Protein AF-A0A6I1GWI4-F1 (afdb_monomer)

Solvent-accessible surface area (backbone atoms only — not comparable to full-atom values): 5237 Å² total; per-residue (Å²): 133,84,90,84,83,87,75,5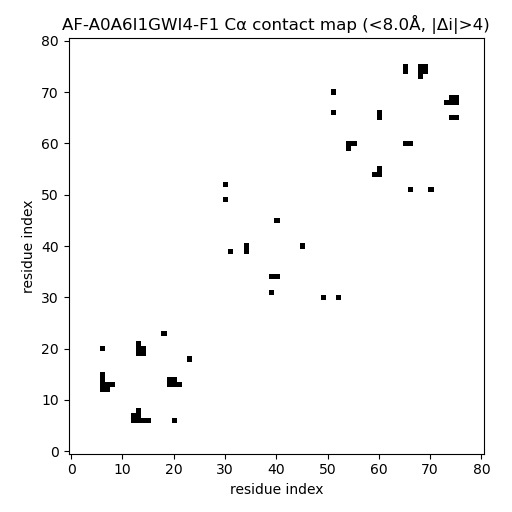5,58,90,81,68,44,52,65,57,88,94,47,40,53,65,59,53,51,51,51,51,50,55,50,52,60,70,35,50,90,62,79,54,75,64,74,92,50,45,69,58,54,52,52,53,49,52,43,50,74,67,60,76,51,93,45,72,68,54,46,52,34,41,76,74,71,46,63,84,76,80,82,69,137

Mean predicted aligned error: 6.74 Å

pLDDT: mean 85.57, std 11.81, range [36.59, 95.44]

Sequence (81 aa):
GLSHQAVNLRAGIRVQGAAHVQNVNAYHSRLREWLRPFHGVATRYLPNYLAWRWILDARRIRSPETLLKATLGAFPHLTVT

Secondary structure (DSSP, 8-state):
-PPP----TTTT--EETTEEHHHHHHHHHHHHHHHGGGT---GGGHHHHHHHHHHHHTT---SHHHHHHHHTT--SS----

Structure (mmCIF, N/CA/C/O backbone):
data_AF-A0A6I1GWI4-F1
#
_entry.id   AF-A0A6I1GWI4-F1
#
loop_
_atom_site.group_PDB
_atom_site.id
_atom_site.type_symbol
_atom_site.label_atom_id
_atom_site.label_alt_id
_atom_site.label_comp_id
_atom_site.label_asym_id
_atom_site.label_entity_id
_atom_site.label_seq_id
_atom_site.pdbx_PDB_ins_code
_atom_site.Cartn_x
_atom_site.Cartn_y
_atom_site.Cartn_z
_atom_site.occupancy
_atom_site.B_iso_or_equiv
_atom_site.auth_seq_id
_atom_site.auth_comp_id
_atom_site.auth_asym_id
_atom_site.auth_atom_id
_atom_site.pdbx_PDB_model_num
ATOM 1 N N . GLY A 1 1 ? 1.124 -18.631 9.924 1.00 71.38 1 GLY A N 1
ATOM 2 C CA . GLY A 1 1 ? -0.002 -17.896 9.309 1.00 71.38 1 GLY A CA 1
ATOM 3 C C . GLY A 1 1 ? 0.110 -16.424 9.653 1.00 71.38 1 GLY A C 1
ATOM 4 O O . GLY A 1 1 ? 0.780 -16.108 10.628 1.00 71.38 1 GLY A O 1
ATOM 5 N N . LEU A 1 2 ? -0.494 -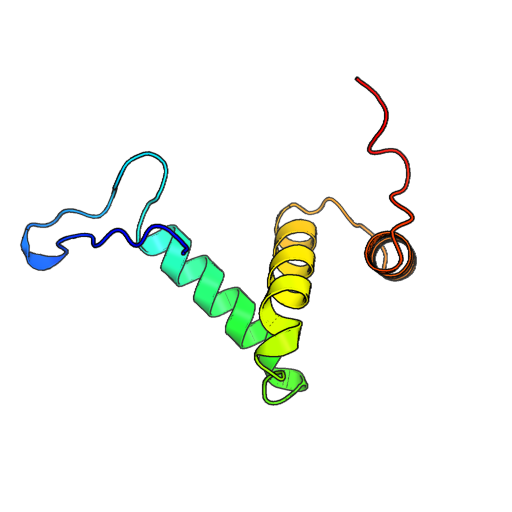15.535 8.861 1.00 77.62 2 LEU A N 1
ATOM 6 C CA . LEU A 1 2 ? -0.547 -14.104 9.182 1.00 77.62 2 LEU A CA 1
ATOM 7 C C . LEU A 1 2 ? -1.528 -13.866 10.338 1.00 77.62 2 LEU A C 1
ATOM 9 O O . LEU A 1 2 ? -2.579 -14.500 10.394 1.00 77.62 2 LEU A O 1
ATOM 13 N N . SER A 1 3 ? -1.179 -12.966 11.259 1.00 85.75 3 SER A N 1
ATOM 14 C CA . SER A 1 3 ? -2.088 -12.554 12.331 1.00 85.75 3 SER A CA 1
ATOM 15 C C . SER A 1 3 ? -3.227 -11.726 11.739 1.00 85.75 3 SER A C 1
ATOM 17 O O . SER A 1 3 ? -2.981 -10.722 11.070 1.00 85.75 3 SER A O 1
ATOM 19 N N . HIS A 1 4 ? -4.466 -12.151 11.971 1.00 85.38 4 HIS A N 1
ATOM 20 C CA . HIS A 1 4 ? -5.656 -11.396 11.596 1.00 85.38 4 HIS A CA 1
ATOM 21 C C . HIS A 1 4 ? -6.204 -10.673 12.824 1.00 85.38 4 HIS A C 1
ATOM 23 O O . HIS A 1 4 ? -6.419 -11.283 13.869 1.00 85.38 4 HIS A O 1
ATOM 29 N N . GLN A 1 5 ? -6.457 -9.374 12.682 1.00 86.19 5 GLN A N 1
ATOM 30 C CA . GLN A 1 5 ? -7.104 -8.560 13.705 1.00 86.19 5 GLN A CA 1
ATOM 31 C C . GLN A 1 5 ? -8.372 -7.924 13.135 1.00 86.19 5 GLN A C 1
ATOM 33 O O . GLN A 1 5 ? -8.366 -7.406 12.018 1.00 86.19 5 GLN A O 1
ATOM 38 N N . ALA A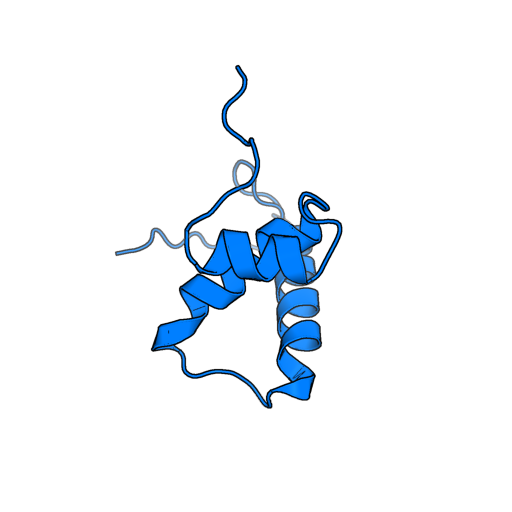 1 6 ? -9.463 -7.991 13.897 1.00 87.19 6 ALA A N 1
ATOM 39 C CA . ALA A 1 6 ? -10.748 -7.417 13.527 1.00 87.19 6 ALA A CA 1
ATOM 40 C C . ALA A 1 6 ? -11.047 -6.182 14.384 1.00 87.19 6 ALA A C 1
ATOM 42 O O . ALA A 1 6 ? -10.877 -6.204 15.601 1.00 87.19 6 ALA A O 1
ATOM 43 N N . VAL A 1 7 ? -11.559 -5.129 13.743 1.00 89.00 7 VAL A N 1
ATOM 44 C CA . VAL A 1 7 ? -11.967 -3.882 14.401 1.00 89.00 7 VAL A CA 1
ATOM 45 C C . VAL A 1 7 ? -13.496 -3.808 14.443 1.00 89.00 7 VAL A C 1
ATOM 47 O O . VAL A 1 7 ? -14.153 -3.900 13.405 1.00 89.00 7 VAL A O 1
ATOM 50 N N . ASN A 1 8 ? -14.083 -3.623 15.632 1.00 90.31 8 ASN A N 1
ATOM 51 C CA . ASN A 1 8 ? -15.536 -3.500 15.786 1.00 90.31 8 ASN A CA 1
ATOM 52 C C . ASN A 1 8 ? -16.021 -2.079 15.452 1.00 90.31 8 ASN A C 1
ATOM 54 O O . ASN A 1 8 ? -16.129 -1.211 16.320 1.00 90.31 8 ASN A O 1
ATOM 58 N N . LEU A 1 9 ? -16.380 -1.872 14.184 1.00 88.88 9 LEU A N 1
ATOM 59 C CA . LEU A 1 9 ? -16.902 -0.594 13.690 1.00 88.88 9 LEU A CA 1
ATOM 60 C C . LEU A 1 9 ? -18.251 -0.204 14.311 1.00 88.88 9 LEU A C 1
ATOM 62 O O . LEU A 1 9 ? -18.526 0.986 14.454 1.00 88.88 9 LEU A O 1
ATOM 66 N N . ARG A 1 10 ? -19.090 -1.182 14.687 1.00 91.50 10 ARG A N 1
ATOM 67 C CA . ARG A 1 10 ? -20.409 -0.925 15.300 1.00 91.50 10 ARG A CA 1
ATOM 68 C C . ARG A 1 10 ? -20.275 -0.336 16.699 1.00 91.50 10 ARG A C 1
ATOM 70 O O . ARG A 1 10 ? -21.069 0.512 17.077 1.00 91.50 10 ARG A O 1
ATOM 77 N N . ALA A 1 11 ? -19.235 -0.737 17.424 1.00 91.81 11 ALA A N 1
ATOM 78 C CA . ALA A 1 11 ? -18.855 -0.138 18.698 1.00 91.81 11 ALA A CA 1
ATOM 79 C C . ALA A 1 11 ? -18.120 1.211 18.536 1.00 91.81 11 ALA A C 1
ATOM 81 O O . ALA A 1 11 ? -17.600 1.747 19.507 1.00 91.81 11 ALA A O 1
ATOM 82 N N . GLY A 1 12 ? -18.016 1.752 17.315 1.00 91.00 12 GLY A N 1
ATOM 83 C CA . GLY A 1 12 ? -17.325 3.013 17.034 1.00 91.00 12 GLY A CA 1
ATOM 84 C C . GLY A 1 12 ? -15.795 2.919 17.015 1.00 91.00 12 GLY A C 1
ATOM 85 O O . GLY A 1 12 ? -15.134 3.925 16.745 1.00 91.00 12 GLY A O 1
ATOM 86 N N . ILE A 1 13 ? -15.223 1.731 17.237 1.00 91.69 13 ILE A N 1
ATOM 87 C CA . ILE A 1 13 ? -13.774 1.506 17.233 1.00 91.69 13 ILE A CA 1
ATOM 88 C C . ILE A 1 13 ? -13.273 1.602 15.790 1.00 91.69 13 ILE A C 1
ATOM 90 O O . ILE A 1 13 ? -13.793 0.940 14.896 1.00 91.69 13 ILE A O 1
ATOM 94 N N . ARG A 1 14 ? -12.261 2.442 15.550 1.00 91.75 14 ARG A N 1
ATOM 95 C CA . ARG A 1 14 ? -11.635 2.635 14.224 1.00 91.75 14 ARG A CA 1
ATOM 96 C C . ARG A 1 14 ? -10.125 2.407 14.220 1.00 91.75 14 ARG A C 1
ATOM 98 O O . ARG A 1 14 ? -9.529 2.379 13.145 1.00 91.75 14 ARG A O 1
ATOM 105 N N . VAL A 1 15 ? -9.528 2.237 15.398 1.00 90.94 15 VAL A N 1
ATOM 106 C CA . VAL A 1 15 ? -8.083 2.118 15.607 1.00 90.94 15 VAL A CA 1
ATOM 107 C C . VAL A 1 15 ? -7.781 0.861 16.408 1.00 90.94 15 VAL A C 1
ATOM 109 O O . VAL A 1 15 ? -8.466 0.576 17.388 1.00 90.94 15 VAL A O 1
ATOM 112 N N . GLN A 1 16 ? -6.745 0.134 16.000 1.00 89.12 16 GLN A N 1
ATOM 113 C CA . GLN A 1 16 ? -6.176 -0.984 16.741 1.00 89.12 16 GLN A CA 1
ATOM 114 C C . GLN A 1 16 ? -4.649 -0.930 16.625 1.00 89.12 16 GLN A C 1
ATOM 116 O O . GLN A 1 16 ? -4.091 -1.075 15.537 1.00 89.12 16 GLN A O 1
ATOM 121 N N . GLY A 1 17 ? -3.968 -0.667 17.744 1.00 87.38 17 GLY A N 1
ATOM 122 C CA . GLY A 1 17 ? -2.532 -0.380 17.736 1.00 87.38 17 GLY A CA 1
ATOM 123 C C . GLY A 1 17 ? -2.204 0.795 16.805 1.00 87.38 17 GLY A C 1
ATOM 124 O O . GLY A 1 17 ? -2.838 1.843 16.877 1.00 87.38 17 GLY A O 1
ATOM 125 N N . ALA A 1 18 ? -1.246 0.600 15.898 1.00 86.38 18 ALA A N 1
ATOM 126 C CA . ALA A 1 18 ? -0.865 1.599 14.894 1.00 86.38 18 ALA A CA 1
ATOM 127 C C . ALA A 1 18 ? -1.798 1.646 13.662 1.00 86.38 18 ALA A C 1
ATOM 129 O O . ALA A 1 18 ? -1.613 2.484 12.778 1.00 86.38 18 ALA A O 1
ATOM 130 N N . ALA A 1 19 ? -2.781 0.745 13.558 1.00 87.38 19 ALA A N 1
ATOM 131 C CA . ALA A 1 19 ? -3.638 0.633 12.383 1.00 87.38 19 ALA A CA 1
ATOM 132 C C . ALA A 1 19 ? -4.953 1.404 12.567 1.00 87.38 19 ALA A C 1
ATOM 134 O O . ALA A 1 19 ? -5.712 1.150 13.499 1.00 87.38 19 ALA A O 1
ATOM 135 N N . HIS A 1 20 ? -5.259 2.300 11.625 1.00 93.31 20 HIS A N 1
ATOM 136 C CA . HIS A 1 20 ? -6.565 2.949 11.502 1.00 93.31 20 HIS A CA 1
ATOM 137 C C . HIS A 1 20 ? -7.323 2.356 10.307 1.00 93.31 20 HIS A C 1
ATOM 139 O O . HIS A 1 20 ? -6.800 2.338 9.190 1.00 93.31 20 HIS A O 1
ATOM 145 N N . VAL A 1 21 ? -8.570 1.914 10.496 1.00 93.50 21 VAL A N 1
ATOM 146 C CA . VAL A 1 21 ? -9.348 1.202 9.459 1.00 93.50 21 VAL A CA 1
ATOM 147 C C . VAL A 1 21 ? -9.516 2.017 8.174 1.00 93.50 21 VAL A C 1
ATOM 149 O O . VAL A 1 21 ? -9.435 1.481 7.074 1.00 93.50 21 VAL A O 1
ATOM 152 N N . GLN A 1 22 ? -9.674 3.338 8.287 1.00 93.12 22 GLN A N 1
ATOM 153 C CA . GLN A 1 22 ? -9.752 4.210 7.110 1.00 93.12 22 GLN A CA 1
ATOM 154 C C . GLN A 1 22 ? -8.423 4.287 6.348 1.00 93.12 22 GLN A C 1
ATOM 156 O O . GLN A 1 22 ? -8.452 4.335 5.125 1.00 93.12 22 GLN A O 1
ATOM 161 N N . ASN A 1 23 ? -7.272 4.223 7.029 1.00 92.31 23 ASN A N 1
ATOM 162 C CA . ASN A 1 23 ? -5.970 4.196 6.356 1.00 92.31 23 ASN A CA 1
ATOM 163 C C . ASN A 1 23 ? -5.798 2.888 5.581 1.00 92.31 23 ASN A C 1
ATOM 165 O O . ASN A 1 23 ? -5.343 2.908 4.437 1.00 92.31 23 ASN A O 1
ATOM 169 N N . VAL A 1 24 ? -6.224 1.767 6.175 1.00 91.44 24 VAL A N 1
ATOM 170 C CA . VAL A 1 24 ? -6.241 0.451 5.518 1.00 91.44 24 VAL A CA 1
ATOM 171 C C . VAL A 1 24 ? -7.160 0.474 4.294 1.00 91.44 24 VAL A C 1
ATOM 173 O O . VAL A 1 24 ? -6.732 0.095 3.205 1.00 91.44 24 VAL A O 1
ATOM 176 N N . ASN A 1 25 ? -8.386 0.988 4.432 1.00 93.69 25 ASN A N 1
ATOM 177 C CA . ASN A 1 25 ? -9.339 1.098 3.323 1.00 93.69 25 ASN A CA 1
ATOM 178 C C . ASN A 1 25 ? -8.824 2.013 2.205 1.00 93.69 25 ASN A C 1
ATOM 180 O O . ASN A 1 25 ? -8.930 1.671 1.028 1.00 93.69 25 ASN A O 1
ATOM 184 N N . ALA A 1 26 ? -8.232 3.154 2.562 1.00 93.44 26 ALA A N 1
ATOM 185 C CA . ALA A 1 26 ? -7.656 4.082 1.598 1.00 93.44 26 ALA A CA 1
ATOM 186 C C . ALA A 1 26 ? -6.480 3.444 0.842 1.00 93.44 26 ALA A C 1
ATOM 188 O O . ALA A 1 26 ? -6.401 3.568 -0.380 1.00 93.44 26 ALA A O 1
ATOM 189 N N . TYR A 1 27 ? -5.592 2.727 1.540 1.00 92.88 27 TYR A N 1
ATOM 190 C CA . TYR A 1 27 ? -4.503 1.982 0.903 1.00 92.88 27 TYR A CA 1
ATOM 191 C C . TYR A 1 27 ? -5.035 0.897 -0.039 1.00 92.88 27 TYR A C 1
ATOM 193 O O . TYR A 1 27 ? -4.594 0.799 -1.184 1.00 92.88 27 TYR A O 1
ATOM 201 N N . HIS A 1 28 ? -6.029 0.130 0.409 1.00 92.44 28 HIS A N 1
ATOM 202 C CA . HIS A 1 28 ? -6.668 -0.899 -0.405 1.00 92.44 28 HIS A CA 1
ATOM 203 C C . HIS A 1 28 ? -7.316 -0.322 -1.677 1.00 92.44 28 HIS A C 1
ATOM 205 O O . HIS A 1 28 ? -7.143 -0.897 -2.752 1.00 92.44 28 HIS A O 1
ATOM 211 N N . SER A 1 29 ? -7.988 0.837 -1.598 1.00 94.69 29 SER A N 1
ATOM 212 C CA . SER A 1 29 ? -8.548 1.514 -2.784 1.00 94.69 29 SER A CA 1
ATOM 213 C C . SER A 1 29 ? -7.458 1.906 -3.780 1.00 94.69 29 SER A C 1
ATOM 215 O O . SER A 1 29 ? -7.546 1.540 -4.952 1.00 94.69 29 SER A O 1
ATOM 217 N N . ARG A 1 30 ? -6.382 2.557 -3.309 1.00 93.38 30 ARG A N 1
ATOM 218 C CA . ARG A 1 30 ? -5.247 2.951 -4.163 1.00 93.38 30 ARG A CA 1
ATOM 219 C C . ARG A 1 30 ? -4.575 1.752 -4.822 1.00 93.38 30 ARG A C 1
ATOM 221 O O . ARG A 1 30 ? -4.205 1.823 -5.991 1.00 93.38 30 ARG A O 1
ATOM 228 N N . LEU A 1 31 ? -4.426 0.645 -4.091 1.00 93.88 31 LEU A N 1
ATOM 229 C CA . LEU A 1 31 ? -3.904 -0.600 -4.647 1.00 93.88 31 LEU A CA 1
ATOM 230 C C . LEU A 1 31 ? -4.818 -1.123 -5.761 1.00 93.88 31 LEU A C 1
ATOM 232 O O . LEU A 1 31 ? -4.332 -1.445 -6.841 1.00 93.88 31 LEU A O 1
ATOM 236 N N . ARG A 1 32 ? -6.135 -1.177 -5.529 1.00 93.31 32 ARG A N 1
ATOM 237 C CA . ARG A 1 32 ? -7.097 -1.669 -6.526 1.00 93.31 32 ARG A CA 1
ATOM 238 C C . ARG A 1 32 ? -7.118 -0.799 -7.781 1.00 93.31 32 ARG A C 1
ATOM 240 O O . ARG A 1 32 ? -7.156 -1.327 -8.887 1.00 93.31 32 ARG A O 1
ATOM 247 N N . GLU A 1 33 ? -7.072 0.517 -7.614 1.00 94.62 33 GLU A N 1
ATOM 248 C CA . GLU A 1 33 ? -6.980 1.476 -8.718 1.00 94.62 33 GLU A CA 1
ATOM 249 C C . GLU A 1 33 ? -5.683 1.304 -9.509 1.00 94.62 33 GLU A C 1
ATOM 251 O O . GLU A 1 33 ? -5.718 1.245 -10.736 1.00 94.62 33 GLU A O 1
ATOM 256 N N . TRP A 1 34 ? -4.551 1.139 -8.822 1.00 92.69 34 TRP A N 1
ATOM 257 C CA . TRP A 1 34 ? -3.256 0.904 -9.460 1.00 92.69 34 TRP A CA 1
ATOM 258 C C . TRP A 1 34 ? -3.204 -0.418 -10.238 1.00 92.69 34 TRP A C 1
ATOM 260 O O . TRP A 1 34 ? -2.557 -0.493 -11.279 1.00 92.69 34 TRP A O 1
ATOM 270 N N . LEU A 1 35 ? -3.926 -1.443 -9.776 1.00 94.44 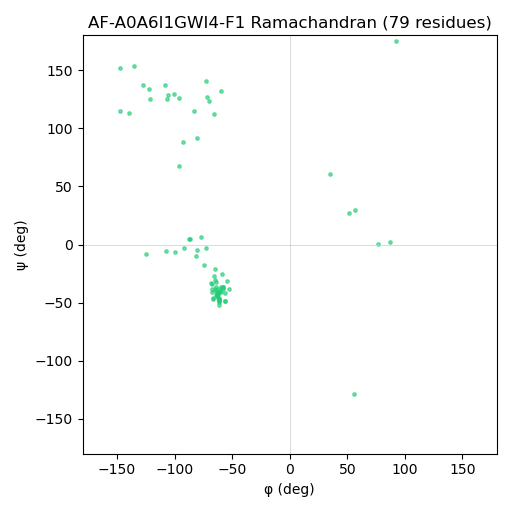35 LEU A N 1
ATOM 271 C CA . LEU A 1 35 ? -4.029 -2.738 -10.453 1.00 94.44 35 LEU A CA 1
ATOM 272 C C . LEU A 1 35 ? -5.056 -2.763 -11.599 1.00 94.44 35 LEU A C 1
ATOM 274 O O . LEU A 1 35 ? -5.096 -3.732 -12.360 1.00 94.44 35 LEU A O 1
ATOM 278 N N . ARG A 1 36 ? -5.883 -1.719 -11.744 1.00 94.62 36 ARG A N 1
ATOM 279 C CA . 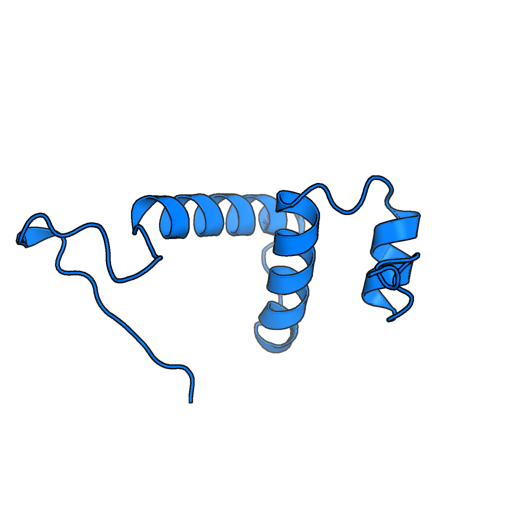ARG A 1 36 ? -6.971 -1.664 -12.734 1.00 94.62 36 ARG A CA 1
ATOM 280 C C . ARG A 1 36 ? -6.507 -1.883 -14.183 1.00 94.62 36 ARG A C 1
ATOM 282 O O . ARG A 1 36 ? -7.192 -2.638 -14.869 1.00 94.62 36 ARG A O 1
ATOM 289 N N . PRO A 1 37 ? -5.373 -1.320 -14.652 1.00 94.19 37 PRO A N 1
ATOM 290 C CA . PRO A 1 37 ? -4.886 -1.548 -16.017 1.00 94.19 37 PRO A CA 1
ATOM 291 C C . PRO A 1 37 ? -4.486 -3.001 -16.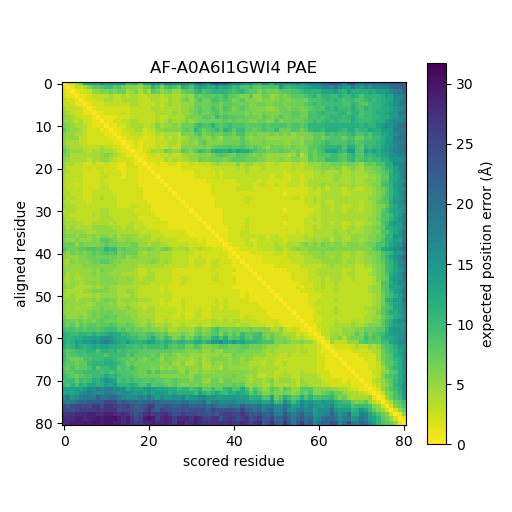303 1.00 94.19 37 PRO A C 1
ATOM 293 O O . PRO A 1 37 ? -4.452 -3.408 -17.456 1.00 94.19 37 PRO A O 1
ATOM 296 N N . PHE A 1 38 ? -4.191 -3.785 -15.263 1.00 91.44 38 PHE A N 1
ATOM 297 C CA . PHE A 1 38 ? -3.782 -5.186 -15.387 1.00 91.44 38 PHE A CA 1
ATOM 298 C C . PHE A 1 38 ? -4.968 -6.156 -15.311 1.00 91.44 38 PHE A C 1
ATOM 300 O O . PHE A 1 38 ? -4.775 -7.358 -15.439 1.00 91.44 38 PHE A O 1
ATOM 307 N N . HIS A 1 39 ? -6.189 -5.650 -15.085 1.00 92.12 39 HIS A N 1
ATOM 308 C CA . HIS A 1 39 ? -7.380 -6.461 -14.800 1.00 92.12 39 HIS A CA 1
ATOM 309 C C . HIS A 1 39 ? -7.207 -7.395 -13.587 1.00 92.12 39 HIS A C 1
ATOM 311 O O . HIS A 1 39 ? -7.842 -8.443 -13.487 1.00 92.12 39 HIS A O 1
ATOM 317 N N . GLY A 1 40 ? -6.370 -6.982 -12.630 1.00 88.00 40 GLY A N 1
ATOM 318 C CA . GLY A 1 40 ? -5.945 -7.814 -11.508 1.00 88.00 40 GLY A CA 1
ATOM 319 C C . GLY A 1 40 ? -4.643 -8.565 -11.788 1.00 88.00 40 GLY A C 1
ATOM 320 O O . GLY A 1 40 ? -4.057 -8.486 -12.859 1.00 88.00 40 GLY A O 1
ATOM 321 N N . VAL A 1 41 ? -4.139 -9.266 -10.777 1.00 92.44 41 VAL A N 1
ATOM 322 C CA . VAL A 1 41 ? -2.892 -10.039 -10.860 1.00 92.44 41 VAL A CA 1
ATOM 323 C C . VAL A 1 41 ? -3.106 -11.397 -10.218 1.00 92.44 41 VAL A C 1
ATOM 325 O O . VAL A 1 41 ? -3.934 -11.538 -9.317 1.00 92.44 41 VAL A O 1
ATOM 328 N N . ALA A 1 42 ? -2.347 -12.404 -10.647 1.00 94.94 42 ALA A N 1
ATOM 329 C CA . ALA A 1 42 ? -2.399 -13.707 -9.998 1.00 94.94 42 ALA A CA 1
ATOM 330 C C . ALA A 1 42 ? -2.013 -13.573 -8.515 1.00 94.94 42 ALA A C 1
ATOM 332 O O . ALA A 1 42 ? -0.977 -12.986 -8.193 1.00 94.94 42 ALA A O 1
ATOM 333 N N . THR A 1 43 ? -2.806 -14.164 -7.616 1.00 91.31 43 THR A N 1
ATOM 334 C CA . THR A 1 43 ? -2.637 -14.040 -6.156 1.00 91.31 43 THR A CA 1
ATOM 335 C C . THR A 1 43 ? -1.234 -14.423 -5.682 1.00 91.31 43 THR A C 1
ATOM 337 O O . THR A 1 43 ? -0.717 -13.808 -4.753 1.00 91.31 43 THR A O 1
ATOM 340 N N . ARG A 1 44 ? -0.561 -15.360 -6.371 1.00 95.44 44 ARG A N 1
ATOM 341 C CA . ARG A 1 44 ? 0.835 -15.741 -6.084 1.00 95.44 44 ARG A CA 1
ATOM 342 C C . ARG A 1 44 ? 1.834 -14.579 -6.177 1.00 95.44 44 ARG A C 1
ATOM 344 O O . ARG A 1 44 ? 2.873 -14.630 -5.535 1.00 95.44 44 ARG A O 1
ATOM 351 N N . TYR A 1 45 ? 1.527 -13.543 -6.958 1.00 91.69 45 TYR A N 1
ATOM 352 C CA . TYR A 1 45 ? 2.367 -12.353 -7.111 1.00 91.69 45 TYR A CA 1
ATOM 353 C C . TYR A 1 45 ? 1.893 -11.168 -6.267 1.00 91.69 45 TYR A C 1
ATOM 355 O O . TYR A 1 45 ? 2.604 -10.169 -6.188 1.00 91.69 45 TYR A O 1
ATOM 363 N N . LEU A 1 46 ? 0.737 -11.263 -5.601 1.00 91.75 46 LEU A N 1
ATOM 364 C CA . LEU A 1 46 ? 0.185 -10.175 -4.793 1.00 91.75 46 LEU A CA 1
ATOM 365 C C . LEU A 1 46 ? 1.173 -9.617 -3.745 1.00 91.75 46 LEU A C 1
ATOM 367 O O . LEU A 1 46 ? 1.226 -8.392 -3.615 1.00 91.75 46 LEU A O 1
ATOM 371 N N . PRO A 1 47 ? 2.009 -10.431 -3.060 1.00 91.12 47 PRO A N 1
ATOM 372 C CA . PRO A 1 47 ? 3.028 -9.901 -2.150 1.00 91.12 47 PRO A CA 1
ATOM 373 C C . PRO A 1 47 ? 4.015 -8.932 -2.821 1.00 91.12 47 PRO A C 1
ATOM 375 O O . PRO A 1 47 ? 4.346 -7.899 -2.240 1.00 91.12 47 PRO A O 1
ATOM 378 N N . ASN A 1 48 ? 4.424 -9.208 -4.065 1.00 90.88 48 ASN A N 1
ATOM 379 C CA . ASN A 1 48 ? 5.346 -8.345 -4.812 1.00 90.88 48 ASN A CA 1
ATOM 380 C C . ASN A 1 48 ? 4.688 -7.000 -5.141 1.00 90.88 48 ASN A C 1
ATOM 382 O O . ASN A 1 48 ? 5.259 -5.944 -4.881 1.00 90.88 48 ASN A O 1
ATOM 386 N N . TYR A 1 49 ? 3.452 -7.033 -5.646 1.00 91.25 49 TYR A N 1
ATOM 387 C CA . TYR A 1 49 ? 2.698 -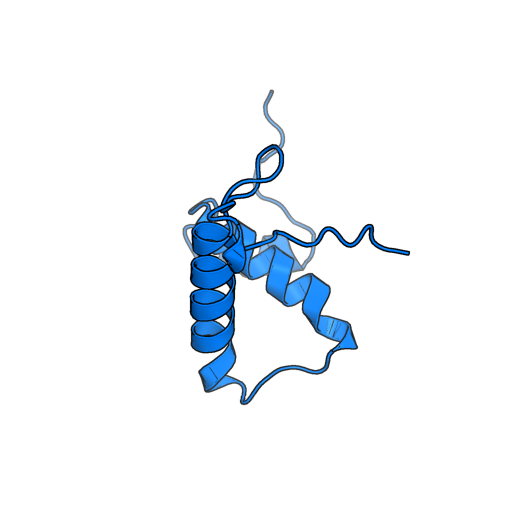5.824 -5.987 1.00 91.25 49 TYR A CA 1
ATOM 388 C C . TYR A 1 49 ? 2.391 -4.967 -4.753 1.00 91.25 49 TYR A C 1
ATOM 390 O O . TYR A 1 49 ? 2.460 -3.740 -4.829 1.00 91.25 49 TYR A O 1
ATOM 398 N N . LEU A 1 50 ? 2.113 -5.590 -3.603 1.00 91.31 50 LEU A N 1
ATOM 399 C CA . LEU A 1 50 ? 1.961 -4.880 -2.332 1.00 91.31 50 LEU A CA 1
ATOM 400 C C . LEU A 1 50 ? 3.250 -4.151 -1.934 1.00 91.31 50 LEU A C 1
ATOM 402 O O . LEU A 1 50 ? 3.196 -2.969 -1.598 1.00 91.31 50 LEU A O 1
ATOM 406 N N . ALA A 1 51 ? 4.401 -4.823 -2.011 1.00 88.88 51 ALA A N 1
ATOM 407 C CA . ALA A 1 51 ? 5.689 -4.213 -1.692 1.00 88.88 51 ALA A CA 1
ATOM 408 C C . ALA A 1 51 ? 6.017 -3.045 -2.638 1.00 88.88 51 ALA A C 1
ATOM 410 O O . ALA A 1 51 ? 6.388 -1.961 -2.182 1.00 88.88 51 ALA A O 1
ATOM 411 N N . TRP A 1 52 ? 5.822 -3.223 -3.948 1.00 89.38 52 TRP A N 1
ATOM 412 C CA . TRP A 1 52 ? 6.061 -2.168 -4.938 1.00 89.38 52 TRP A CA 1
ATOM 413 C C . TRP A 1 52 ? 5.140 -0.968 -4.724 1.00 89.38 52 TRP A C 1
ATOM 415 O O . TRP A 1 52 ? 5.611 0.171 -4.727 1.00 89.38 52 TRP A O 1
ATOM 425 N N . ARG A 1 53 ? 3.848 -1.200 -4.458 1.00 90.75 53 ARG A N 1
ATOM 426 C CA . ARG A 1 53 ? 2.905 -0.117 -4.163 1.00 90.75 53 ARG A CA 1
ATOM 427 C C . ARG A 1 53 ? 3.291 0.645 -2.900 1.00 90.75 53 ARG A C 1
ATOM 429 O O . ARG A 1 53 ? 3.215 1.869 -2.905 1.00 90.75 53 ARG A O 1
ATOM 436 N N . TRP A 1 54 ? 3.735 -0.045 -1.852 1.00 87.75 54 TRP A N 1
ATOM 437 C CA . TRP A 1 54 ? 4.186 0.598 -0.616 1.00 87.75 54 TRP A CA 1
ATOM 438 C C . TRP A 1 54 ? 5.399 1.508 -0.839 1.00 87.75 54 TRP A C 1
ATOM 440 O O . TRP A 1 54 ? 5.432 2.636 -0.347 1.00 87.75 54 TRP A O 1
ATOM 450 N N . ILE A 1 55 ? 6.373 1.057 -1.633 1.00 86.56 55 ILE A N 1
ATOM 451 C CA . ILE A 1 55 ? 7.557 1.852 -1.983 1.00 86.56 55 ILE A CA 1
ATOM 452 C C . ILE A 1 55 ? 7.171 3.101 -2.798 1.00 86.56 55 ILE A C 1
ATOM 454 O O . ILE A 1 55 ? 7.714 4.185 -2.557 1.00 86.56 55 ILE A O 1
ATOM 458 N N . LEU A 1 56 ? 6.219 2.961 -3.726 1.00 86.81 56 LEU A N 1
ATOM 459 C CA . LEU A 1 56 ? 5.678 4.075 -4.511 1.00 86.81 56 LEU A CA 1
ATOM 460 C C . LEU A 1 56 ? 4.894 5.070 -3.639 1.00 86.81 56 LEU A C 1
ATOM 462 O O . LEU A 1 56 ? 5.135 6.272 -3.738 1.00 86.81 56 LEU A O 1
ATOM 466 N N . ASP A 1 57 ? 4.016 4.592 -2.747 1.00 86.75 57 ASP A N 1
ATOM 467 C CA . ASP A 1 57 ? 3.266 5.431 -1.791 1.00 86.75 57 ASP A CA 1
ATOM 468 C C . ASP A 1 57 ? 4.224 6.212 -0.869 1.00 86.75 57 ASP A C 1
ATOM 470 O O . ASP A 1 57 ? 3.987 7.383 -0.572 1.00 86.75 57 ASP A O 1
ATOM 474 N N . ALA A 1 58 ? 5.346 5.603 -0.471 1.00 86.06 58 ALA A N 1
ATOM 475 C CA . ALA A 1 58 ? 6.381 6.250 0.336 1.00 86.06 58 ALA A CA 1
ATOM 476 C C . ALA A 1 58 ? 7.215 7.293 -0.437 1.00 86.06 58 ALA A C 1
ATOM 478 O O . ALA A 1 58 ? 8.099 7.916 0.151 1.00 86.06 58 ALA A O 1
ATOM 479 N N . ARG A 1 59 ? 6.982 7.468 -1.749 1.00 85.88 59 ARG A N 1
ATOM 480 C CA . ARG A 1 59 ? 7.760 8.343 -2.648 1.00 85.88 59 ARG A CA 1
ATOM 481 C C . ARG A 1 59 ? 9.274 8.094 -2.591 1.00 85.88 59 ARG A C 1
ATOM 483 O O . ARG A 1 59 ? 10.072 8.983 -2.881 1.00 85.88 59 ARG A O 1
ATOM 490 N N . ARG A 1 60 ? 9.674 6.863 -2.250 1.00 77.94 60 ARG A N 1
ATOM 491 C CA . ARG A 1 60 ? 11.083 6.433 -2.166 1.00 77.94 60 ARG A CA 1
ATOM 492 C C . ARG A 1 60 ? 11.720 6.225 -3.538 1.00 77.94 60 ARG A C 1
ATOM 494 O O . ARG A 1 60 ? 12.938 6.182 -3.651 1.00 77.94 60 ARG A O 1
ATOM 501 N N . ILE A 1 61 ? 10.899 6.099 -4.578 1.00 78.44 61 ILE A N 1
ATOM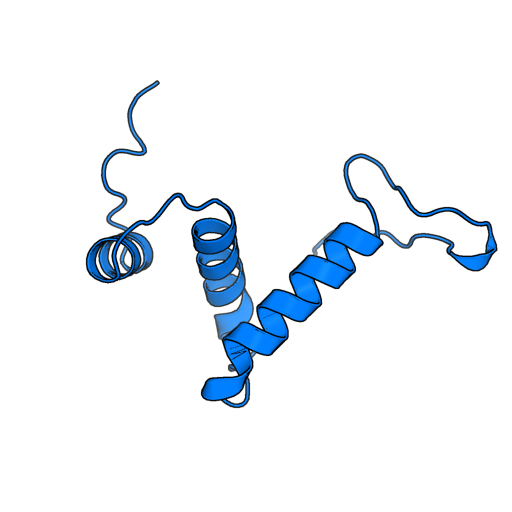 502 C CA . ILE A 1 61 ? 11.334 5.879 -5.952 1.00 78.44 61 ILE A CA 1
ATOM 503 C C . ILE A 1 61 ? 10.807 7.006 -6.827 1.00 78.44 61 ILE A C 1
ATOM 505 O O . ILE A 1 61 ? 9.612 7.285 -6.847 1.00 78.44 61 ILE A O 1
ATOM 509 N N . ARG A 1 62 ? 11.734 7.657 -7.533 1.00 79.25 62 ARG A N 1
ATOM 510 C CA . ARG A 1 62 ? 11.469 8.848 -8.351 1.00 79.25 62 ARG A CA 1
ATOM 511 C C . ARG A 1 62 ? 11.516 8.575 -9.855 1.00 79.25 62 ARG A C 1
ATOM 513 O O . ARG A 1 62 ? 11.214 9.475 -10.625 1.00 79.25 62 ARG A O 1
ATOM 520 N N . SER A 1 63 ? 11.887 7.360 -10.271 1.00 85.44 63 SER A N 1
ATOM 521 C CA . SER A 1 63 ? 11.977 6.991 -11.686 1.00 85.44 63 SER A CA 1
ATOM 522 C C . SER A 1 63 ? 11.631 5.511 -11.938 1.00 85.44 63 SER A C 1
ATOM 524 O O . SER A 1 63 ? 11.856 4.676 -11.051 1.00 85.44 63 SER A O 1
ATOM 526 N N . PRO A 1 64 ? 11.110 5.157 -13.131 1.00 84.62 64 PRO A N 1
ATOM 527 C CA . PRO A 1 64 ? 10.831 3.769 -13.513 1.00 84.62 64 PRO A CA 1
ATOM 528 C C . PRO A 1 64 ? 12.061 2.854 -13.462 1.00 84.62 64 PRO A C 1
ATOM 530 O O . PRO A 1 64 ? 11.959 1.707 -13.036 1.00 84.62 64 PRO A O 1
ATOM 533 N N . GLU A 1 65 ? 13.241 3.360 -13.824 1.00 88.50 65 GLU A N 1
ATOM 534 C CA . GLU A 1 65 ? 14.500 2.603 -13.797 1.00 88.50 65 GLU A CA 1
ATOM 535 C C . GLU A 1 65 ? 14.883 2.232 -12.365 1.00 88.50 65 GLU A C 1
ATOM 537 O O . GLU A 1 65 ? 15.365 1.131 -12.100 1.00 88.50 65 GLU A O 1
ATOM 542 N N . THR A 1 66 ? 14.646 3.146 -11.424 1.00 85.06 66 THR A N 1
ATOM 543 C CA . THR A 1 66 ? 14.889 2.912 -10.001 1.00 85.06 66 THR A CA 1
ATOM 544 C C . THR A 1 66 ? 13.921 1.866 -9.442 1.00 85.06 66 THR A C 1
ATOM 546 O O . THR A 1 66 ? 14.337 1.014 -8.657 1.00 85.06 66 THR A O 1
ATOM 549 N N . LEU A 1 67 ? 12.654 1.882 -9.884 1.00 83.56 67 LEU A N 1
ATOM 550 C CA . LEU A 1 67 ? 11.681 0.839 -9.548 1.00 83.56 67 LEU A CA 1
ATOM 551 C C . LEU A 1 67 ? 12.144 -0.514 -10.069 1.00 83.56 67 LEU A C 1
ATOM 553 O O . LEU A 1 67 ? 12.236 -1.456 -9.289 1.00 83.56 67 LEU A O 1
ATOM 557 N N . LEU A 1 68 ? 12.489 -0.591 -11.354 1.00 86.62 68 LEU A N 1
ATOM 558 C CA . LEU A 1 68 ? 12.945 -1.824 -11.983 1.00 86.62 68 LEU A CA 1
ATOM 559 C C . LEU A 1 68 ? 14.162 -2.403 -11.253 1.00 86.62 68 LEU A C 1
ATOM 561 O O . LEU A 1 68 ? 14.138 -3.567 -10.861 1.00 86.62 68 LEU A O 1
ATOM 565 N N . LYS A 1 69 ? 15.182 -1.582 -10.980 1.00 85.75 69 LYS A N 1
ATOM 566 C CA . LYS A 1 69 ? 16.357 -2.004 -10.203 1.00 85.75 69 LYS A CA 1
ATOM 567 C C . LYS A 1 69 ? 15.953 -2.557 -8.833 1.00 85.75 69 LYS A C 1
ATOM 569 O O . LYS A 1 69 ? 16.339 -3.677 -8.507 1.00 85.75 69 LYS A O 1
ATOM 574 N N . ALA A 1 70 ? 15.102 -1.851 -8.085 1.00 81.94 70 ALA A N 1
ATOM 575 C CA . ALA A 1 70 ? 14.623 -2.316 -6.783 1.00 81.94 70 ALA A CA 1
ATOM 576 C C . ALA A 1 70 ? 13.832 -3.636 -6.876 1.00 81.94 70 ALA A C 1
ATOM 578 O O . ALA A 1 70 ? 14.002 -4.513 -6.032 1.00 81.94 70 ALA A O 1
ATOM 579 N N . THR A 1 71 ? 13.009 -3.822 -7.918 1.00 82.12 71 THR A N 1
ATOM 580 C CA . THR A 1 71 ? 12.262 -5.077 -8.139 1.00 82.12 71 THR A CA 1
ATOM 581 C C . THR A 1 71 ? 13.168 -6.271 -8.446 1.00 82.12 71 THR A C 1
ATOM 583 O O . THR A 1 71 ? 12.809 -7.400 -8.125 1.00 82.12 71 THR A O 1
ATOM 586 N N . LEU A 1 72 ? 14.351 -6.015 -9.012 1.00 85.94 72 LEU A N 1
ATOM 587 C CA . LEU A 1 72 ? 15.391 -7.009 -9.289 1.00 85.94 72 LEU A CA 1
ATOM 588 C C . LEU A 1 72 ? 16.349 -7.219 -8.098 1.00 85.94 72 LEU A C 1
ATOM 590 O O . LEU A 1 72 ? 17.326 -7.949 -8.223 1.00 85.94 72 LEU A O 1
ATOM 594 N N . GLY A 1 73 ? 16.092 -6.579 -6.950 1.00 80.19 73 GLY A N 1
ATOM 595 C CA . GLY A 1 73 ? 16.935 -6.661 -5.751 1.00 80.19 73 GLY A CA 1
ATOM 596 C C . GLY A 1 73 ? 18.088 -5.651 -5.704 1.00 80.19 73 GLY A C 1
ATOM 597 O O . GLY A 1 73 ? 18.844 -5.629 -4.735 1.00 80.19 73 GLY A O 1
ATOM 598 N N . ALA A 1 74 ? 18.213 -4.778 -6.705 1.00 77.50 74 ALA A N 1
ATOM 599 C CA . ALA A 1 74 ? 19.193 -3.698 -6.739 1.00 77.50 74 AL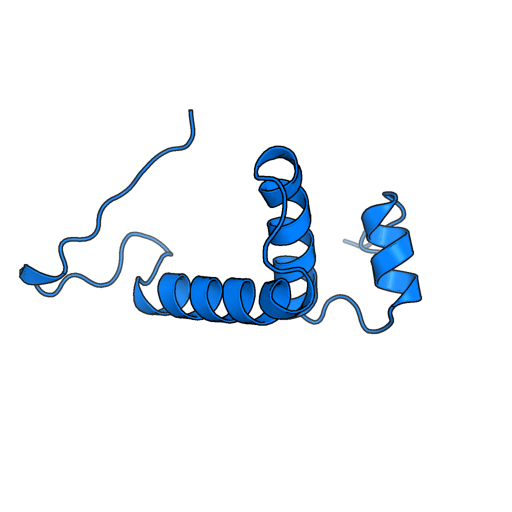A A CA 1
ATOM 600 C C . ALA A 1 74 ? 18.585 -2.409 -6.161 1.00 77.50 74 ALA A C 1
ATOM 602 O O . ALA A 1 74 ? 18.029 -1.578 -6.879 1.00 77.50 74 ALA A O 1
ATOM 603 N N . PHE A 1 75 ? 18.682 -2.230 -4.846 1.00 67.19 75 PHE A N 1
ATOM 604 C CA . PHE A 1 75 ? 18.223 -1.010 -4.181 1.00 67.19 75 PHE A CA 1
ATOM 605 C C . PHE A 1 75 ? 19.309 0.076 -4.267 1.00 67.19 75 PHE A C 1
ATOM 607 O O . PHE A 1 75 ? 20.379 -0.106 -3.684 1.00 67.19 75 PHE A O 1
ATOM 614 N N . PRO A 1 76 ? 19.090 1.209 -4.965 1.00 60.59 76 PRO A N 1
ATOM 615 C CA . PRO A 1 76 ? 20.038 2.315 -4.911 1.00 60.59 76 PRO A CA 1
ATOM 616 C C . PRO A 1 76 ? 20.056 2.887 -3.490 1.00 60.59 76 PRO A C 1
ATOM 618 O O . PRO A 1 76 ? 19.048 3.414 -3.033 1.00 60.59 76 PRO A O 1
ATOM 621 N N . HIS A 1 77 ? 21.183 2.704 -2.792 1.00 60.44 77 HIS A N 1
ATOM 622 C CA . HIS A 1 77 ? 21.558 3.365 -1.533 1.00 60.44 77 HIS A CA 1
ATOM 623 C C . HIS A 1 77 ? 20.384 3.643 -0.572 1.00 60.44 77 HIS A C 1
ATOM 625 O O . HIS A 1 77 ? 20.114 4.775 -0.188 1.00 60.44 77 HIS A O 1
ATOM 631 N N . LEU A 1 78 ? 19.711 2.570 -0.141 1.00 52.25 78 LEU A N 1
ATOM 632 C CA . LEU A 1 78 ? 19.071 2.514 1.183 1.00 52.25 78 LEU A CA 1
ATOM 633 C C . LEU A 1 78 ? 20.063 2.032 2.262 1.00 52.25 78 LEU A C 1
ATOM 635 O O . LEU A 1 78 ? 19.696 1.835 3.413 1.00 52.25 78 LEU A O 1
ATOM 639 N N . THR A 1 79 ? 21.330 1.848 1.884 1.00 46.16 79 THR A N 1
ATOM 640 C CA . THR A 1 79 ? 22.469 1.560 2.753 1.00 46.16 79 THR A CA 1
ATOM 641 C C . THR A 1 79 ? 23.218 2.845 3.090 1.00 46.16 79 THR A C 1
ATOM 643 O O . THR A 1 79 ? 24.340 3.019 2.631 1.00 46.16 79 THR A O 1
ATOM 646 N N . VAL A 1 80 ? 22.616 3.756 3.852 1.00 36.59 80 VAL A N 1
ATOM 647 C CA . VAL A 1 80 ? 23.367 4.690 4.707 1.00 36.59 80 VAL A CA 1
ATOM 648 C C . VAL A 1 80 ? 22.507 4.966 5.945 1.00 36.59 80 VAL A C 1
ATOM 650 O O . VAL A 1 80 ? 21.403 5.482 5.803 1.00 36.59 80 VAL A O 1
ATOM 653 N N . THR A 1 81 ? 23.049 4.510 7.084 1.00 40.03 81 THR A N 1
ATOM 654 C CA . THR A 1 81 ? 22.777 4.782 8.519 1.00 40.03 81 THR A CA 1
ATOM 655 C C . THR A 1 81 ? 21.536 5.567 8.913 1.00 40.03 81 THR A C 1
ATOM 657 O O . THR A 1 81 ? 21.449 6.756 8.537 1.00 40.03 81 THR A O 1
#

Foldseek 3Di:
DDDDDDADVVVVGQDDVPDGVVVVVVLVVVLCVVCVVVVDDDPVCVVVSSVLSVCVVVVVDDDPVQSVCVSVVNHDPPPDD

Radius of gyration: 15.81 Å; Cα contacts (8 Å, |Δi|>4): 34; chains: 1; bounding box: 44×27×35 Å